Protein AF-A5GHX1-F1 (afdb_monomer)

Secondary structure (DSSP, 8-state):
---S----SS----------S-S----HHHHHHHHHHHTT--SPPPP-TTSPP--S--PPP-HHHHHTT----S-HHHHHHHHHHHHHHSTTS--

Mean predicted aligned error: 9.57 Å

Sequence (95 aa):
MKPRWSGSDGREKLMALLNMSTGIIPSSCELAELVAATVRFPGEIHWDTSKPDGTPKKQLDVSRLATMGWRARISLNEGLQSTYECFKSSDAIQR

Structure (mmCIF, N/CA/C/O backbone):
data_AF-A5GHX1-F1
#
_entry.id   AF-A5GHX1-F1
#
loop_
_atom_site.group_PDB
_atom_site.id
_atom_site.type_symbol
_atom_site.label_atom_id
_atom_site.label_alt_id
_atom_site.label_comp_id
_atom_site.label_asym_id
_atom_site.label_entity_id
_atom_site.label_seq_id
_atom_site.pdbx_PDB_ins_code
_atom_site.Cartn_x
_atom_site.Cartn_y
_atom_site.Cartn_z
_atom_site.occupancy
_atom_site.B_iso_or_equiv
_atom_site.auth_seq_id
_atom_site.auth_comp_id
_atom_site.auth_asym_id
_atom_site.auth_atom_id
_atom_site.pdbx_PDB_model_num
ATOM 1 N N . MET A 1 1 ? 21.448 41.219 -31.559 1.00 40.53 1 MET A N 1
ATOM 2 C CA . MET A 1 1 ? 21.996 40.558 -30.355 1.00 40.53 1 MET A CA 1
ATOM 3 C C . MET A 1 1 ? 21.140 39.319 -30.094 1.00 40.53 1 MET A C 1
ATOM 5 O O . MET A 1 1 ? 19.984 39.472 -29.731 1.00 40.53 1 MET A O 1
ATOM 9 N N . LYS A 1 2 ? 21.618 38.117 -30.451 1.00 36.66 2 LYS A N 1
ATOM 10 C CA . LYS A 1 2 ? 20.850 36.860 -30.320 1.00 36.66 2 LYS A CA 1
ATOM 11 C C . LYS A 1 2 ? 20.993 36.312 -28.892 1.00 36.66 2 LYS A C 1
ATOM 13 O O . LYS A 1 2 ? 22.089 36.427 -28.341 1.00 36.66 2 LYS A O 1
ATOM 18 N N . PRO A 1 3 ? 19.945 35.724 -28.289 1.00 40.12 3 PRO A N 1
ATOM 19 C CA . PRO A 1 3 ? 20.079 35.107 -26.978 1.00 40.12 3 PRO A CA 1
ATOM 20 C C . PRO A 1 3 ? 21.073 33.942 -27.061 1.00 40.12 3 PRO A C 1
ATOM 22 O O . PRO A 1 3 ? 21.029 33.122 -27.978 1.00 40.12 3 PRO A O 1
ATOM 25 N N . ARG A 1 4 ? 21.997 33.903 -26.098 1.00 46.81 4 ARG A N 1
ATOM 26 C CA . ARG A 1 4 ? 23.061 32.902 -25.936 1.00 46.81 4 ARG A CA 1
ATOM 27 C C . ARG A 1 4 ? 22.487 31.591 -25.385 1.00 46.81 4 ARG A C 1
ATOM 29 O O . ARG A 1 4 ? 22.848 31.154 -24.304 1.00 46.81 4 ARG A O 1
ATOM 36 N N . TRP A 1 5 ? 21.549 31.009 -26.118 1.00 50.03 5 TRP A N 1
ATOM 37 C CA . TRP A 1 5 ? 21.057 29.644 -25.939 1.00 50.03 5 TRP A CA 1
ATOM 38 C C . TRP A 1 5 ? 21.034 28.973 -27.314 1.00 50.03 5 TRP A C 1
ATOM 40 O O . TRP A 1 5 ? 20.005 28.544 -27.815 1.00 50.03 5 TRP A O 1
ATOM 50 N N . SER A 1 6 ? 22.191 28.943 -27.972 1.00 47.44 6 SER A N 1
ATOM 51 C CA . SER A 1 6 ? 22.438 28.037 -29.091 1.00 47.44 6 SER A CA 1
ATOM 52 C C . SER A 1 6 ? 23.391 26.960 -28.587 1.00 47.44 6 SER A C 1
ATOM 54 O O . SER A 1 6 ? 24.609 27.125 -28.641 1.00 47.44 6 SER A O 1
ATOM 56 N N . GLY A 1 7 ? 22.826 25.901 -28.010 1.00 46.47 7 GLY A N 1
ATOM 57 C CA . GLY A 1 7 ? 23.573 24.706 -27.637 1.00 46.47 7 GLY A CA 1
ATOM 58 C C . GLY A 1 7 ? 23.953 23.935 -28.895 1.00 46.47 7 GLY A C 1
ATOM 59 O O . GLY A 1 7 ? 23.181 23.123 -29.382 1.00 46.47 7 GLY A O 1
ATOM 60 N N . SER A 1 8 ? 25.129 24.221 -29.445 1.00 51.19 8 SER A N 1
ATOM 61 C CA . SER A 1 8 ? 25.767 23.431 -30.499 1.00 51.19 8 SER A CA 1
ATOM 62 C C . SER A 1 8 ? 26.796 22.485 -29.881 1.00 51.19 8 SER A C 1
ATOM 64 O O . SER A 1 8 ? 27.985 22.577 -30.176 1.00 51.19 8 SER A O 1
ATOM 66 N N . ASP A 1 9 ? 26.356 21.627 -28.964 1.00 47.81 9 ASP A N 1
ATOM 67 C CA . ASP A 1 9 ? 27.210 20.596 -28.381 1.00 47.81 9 ASP A CA 1
ATOM 68 C C . ASP A 1 9 ? 26.352 19.363 -28.082 1.00 47.81 9 ASP A C 1
ATOM 70 O O . ASP A 1 9 ? 25.285 19.479 -27.479 1.00 47.81 9 ASP A O 1
ATOM 74 N N . GLY A 1 10 ? 26.794 18.183 -28.529 1.00 51.25 10 GLY A N 1
ATOM 75 C CA . GLY A 1 10 ? 26.098 16.886 -28.445 1.00 51.25 10 GLY A CA 1
ATOM 76 C C . GLY A 1 10 ? 25.985 16.327 -27.021 1.00 51.25 10 GLY A C 1
ATOM 77 O O . GLY A 1 10 ? 26.098 15.125 -26.792 1.00 51.25 10 GLY A O 1
ATOM 78 N N . ARG A 1 11 ? 25.811 17.221 -26.048 1.00 44.91 11 ARG A N 1
ATOM 79 C CA . ARG A 1 11 ? 25.697 16.984 -24.614 1.00 44.91 11 ARG A CA 1
ATOM 80 C C . ARG A 1 11 ? 24.407 17.590 -24.066 1.00 44.91 11 ARG A C 1
ATOM 82 O O . ARG A 1 11 ? 24.373 18.019 -22.916 1.00 44.91 11 ARG A O 1
ATOM 89 N N . GLU A 1 12 ? 23.306 17.485 -24.811 1.00 48.75 12 GLU A N 1
ATOM 90 C CA . GLU A 1 12 ? 21.983 17.283 -24.200 1.00 48.75 12 GLU A CA 1
ATOM 91 C C . GLU A 1 12 ? 21.954 15.903 -23.519 1.00 48.75 12 GLU A C 1
ATOM 93 O O . GLU A 1 12 ? 21.149 15.022 -23.805 1.00 48.75 12 GLU A O 1
ATOM 98 N N . LYS A 1 13 ? 22.871 15.674 -22.577 1.00 52.97 13 LYS A N 1
ATOM 99 C CA . LYS A 1 13 ? 22.723 14.621 -21.586 1.00 52.97 13 LYS A CA 1
ATOM 100 C C . LYS A 1 13 ? 21.732 15.197 -20.586 1.00 52.97 13 LYS A C 1
ATOM 102 O O . LYS A 1 13 ? 22.134 15.743 -19.562 1.00 52.97 13 LYS A O 1
ATOM 107 N N . LEU A 1 14 ? 20.459 15.188 -21.002 1.00 52.50 14 LEU A N 1
ATOM 108 C CA . LEU A 1 14 ? 19.298 15.639 -20.247 1.00 52.50 14 LEU A CA 1
ATOM 109 C C . LEU A 1 14 ? 19.518 15.331 -18.771 1.00 52.50 14 LEU A C 1
ATOM 111 O O . LEU A 1 14 ? 19.850 14.192 -18.435 1.00 52.50 14 LEU A O 1
ATOM 115 N N . MET A 1 15 ? 19.329 16.342 -17.922 1.00 50.81 15 MET A N 1
ATOM 116 C CA . MET A 1 15 ? 19.162 16.210 -16.475 1.00 50.81 15 MET A CA 1
ATOM 117 C C . MET A 1 15 ? 18.421 14.902 -16.188 1.00 50.81 15 MET A C 1
ATOM 119 O O . MET A 1 15 ? 17.231 14.785 -16.480 1.00 50.81 15 MET A O 1
ATOM 123 N N . ALA A 1 16 ? 19.154 13.873 -15.762 1.00 73.81 16 ALA A N 1
ATOM 124 C CA . ALA A 1 16 ? 18.685 12.498 -15.854 1.00 73.81 16 ALA A CA 1
ATOM 125 C C . ALA A 1 16 ? 17.717 12.200 -14.707 1.00 73.81 16 ALA A C 1
ATOM 127 O O . ALA A 1 16 ? 18.073 11.511 -13.755 1.00 73.81 16 ALA A O 1
ATOM 128 N N . LEU A 1 17 ? 16.498 12.730 -14.799 1.00 85.75 17 LEU A N 1
ATOM 129 C CA . LEU A 1 17 ? 15.409 12.395 -13.894 1.00 85.75 17 LEU A CA 1
ATOM 130 C C . LEU A 1 17 ? 15.200 10.876 -13.913 1.00 85.75 17 LEU A C 1
ATOM 132 O O . LEU A 1 17 ? 15.228 10.233 -14.971 1.00 85.75 17 LEU A O 1
ATOM 136 N N . LEU A 1 18 ? 15.042 10.304 -12.723 1.00 89.75 18 LEU A N 1
ATOM 137 C CA . LEU A 1 18 ? 14.885 8.874 -12.508 1.00 89.75 18 LEU A CA 1
ATOM 138 C C . LEU A 1 18 ? 13.608 8.637 -11.706 1.00 89.75 18 LEU A C 1
ATOM 140 O O . LEU A 1 18 ? 13.406 9.248 -10.658 1.00 89.75 18 LEU A O 1
ATOM 144 N N . ASN A 1 19 ? 12.754 7.745 -12.201 1.00 92.88 19 ASN A N 1
ATOM 145 C CA . ASN A 1 19 ? 11.558 7.327 -11.481 1.00 92.88 19 ASN A CA 1
ATOM 146 C C . ASN A 1 19 ? 11.962 6.539 -10.237 1.00 92.88 19 ASN A C 1
ATOM 148 O O . ASN A 1 19 ? 12.646 5.527 -10.358 1.00 92.88 19 ASN A O 1
ATOM 152 N N . MET A 1 20 ? 11.493 6.972 -9.068 1.00 92.19 20 MET A N 1
ATOM 153 C CA . MET A 1 20 ? 11.690 6.297 -7.786 1.00 92.19 20 MET A CA 1
ATOM 154 C C . MET A 1 20 ? 10.343 5.769 -7.299 1.00 92.19 20 MET A C 1
ATOM 156 O O . MET A 1 20 ? 9.487 6.538 -6.870 1.00 92.19 20 MET A O 1
ATOM 160 N N . SER A 1 21 ? 10.126 4.460 -7.399 1.00 91.88 21 SER A N 1
ATOM 161 C CA . SER A 1 21 ? 8.950 3.796 -6.827 1.00 91.88 21 SER A CA 1
ATOM 162 C C . SER A 1 21 ? 9.212 2.300 -6.646 1.00 91.88 21 SER A C 1
ATOM 164 O O . SER A 1 21 ? 10.267 1.792 -7.024 1.00 91.88 21 SER A O 1
ATOM 166 N N . THR A 1 22 ? 8.241 1.584 -6.091 1.00 92.50 22 THR A N 1
ATOM 167 C CA . THR A 1 22 ? 8.251 0.119 -5.981 1.00 92.50 22 THR A CA 1
ATOM 168 C C . THR A 1 22 ? 7.984 -0.582 -7.319 1.00 92.50 22 THR A C 1
ATOM 170 O O . THR A 1 22 ? 8.233 -1.778 -7.432 1.00 92.50 22 THR A O 1
ATOM 173 N N . GLY A 1 23 ? 7.458 0.126 -8.330 1.00 90.19 23 GLY A N 1
ATOM 174 C CA . GLY A 1 23 ? 7.014 -0.471 -9.595 1.00 90.19 23 GLY A CA 1
ATOM 175 C C . GLY A 1 23 ? 5.762 -1.350 -9.471 1.00 90.19 23 GLY A C 1
ATOM 176 O O . GLY A 1 23 ? 5.350 -1.953 -10.455 1.00 90.19 23 GLY A O 1
ATOM 177 N N . ILE A 1 24 ? 5.148 -1.412 -8.289 1.00 88.81 24 ILE A N 1
ATOM 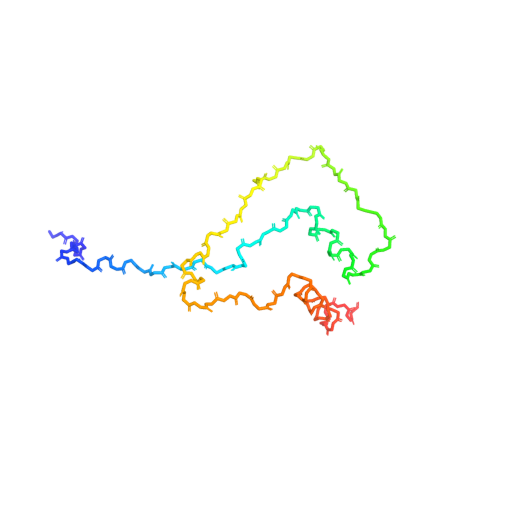178 C CA . ILE A 1 24 ? 3.905 -2.136 -8.010 1.00 88.81 24 ILE A CA 1
ATOM 179 C C . ILE A 1 24 ? 2.943 -1.196 -7.288 1.00 88.81 24 ILE A C 1
ATOM 181 O O . ILE A 1 24 ? 3.365 -0.393 -6.456 1.00 88.81 24 ILE A O 1
ATOM 185 N N . ILE A 1 25 ? 1.657 -1.280 -7.610 1.00 89.19 25 ILE A N 1
ATOM 186 C CA . ILE A 1 25 ? 0.616 -0.476 -6.972 1.00 89.19 25 ILE A CA 1
ATOM 187 C C . ILE A 1 25 ? -0.585 -1.382 -6.678 1.00 89.19 25 ILE A C 1
ATOM 189 O O . ILE A 1 25 ? -1.019 -2.083 -7.595 1.00 89.19 25 ILE A O 1
ATOM 193 N N . PRO A 1 26 ? -1.086 -1.427 -5.430 1.00 91.94 26 PRO A N 1
ATOM 194 C CA . PRO A 1 26 ? -2.336 -2.115 -5.130 1.00 91.94 26 PRO A CA 1
ATOM 195 C C . PRO A 1 26 ? -3.518 -1.346 -5.727 1.00 91.94 26 PRO A C 1
ATOM 197 O O . PRO A 1 26 ? -3.418 -0.152 -6.030 1.00 91.94 26 PRO A O 1
ATOM 200 N N . SER A 1 27 ? -4.660 -2.010 -5.851 1.00 92.81 27 SER A N 1
ATOM 201 C CA . SER A 1 27 ? -5.931 -1.320 -6.062 1.00 92.81 27 SER A CA 1
ATOM 202 C C . SER A 1 27 ? -6.284 -0.432 -4.861 1.00 92.81 27 SER A C 1
ATOM 204 O O . SER A 1 27 ? -5.789 -0.619 -3.745 1.00 92.81 27 SER A O 1
ATOM 206 N N . SER A 1 28 ? -7.176 0.538 -5.072 1.00 91.50 28 SER A N 1
ATOM 207 C CA . SER A 1 28 ? -7.702 1.368 -3.982 1.00 91.50 28 SER A CA 1
ATOM 208 C C . SER A 1 28 ? -8.403 0.535 -2.904 1.00 91.50 28 SER A C 1
ATOM 210 O O . SER A 1 28 ? -8.279 0.861 -1.725 1.00 91.50 28 SER A O 1
ATOM 212 N N . CYS A 1 29 ? -9.075 -0.555 -3.295 1.00 93.50 29 CYS A N 1
ATOM 213 C CA . CYS A 1 29 ? -9.726 -1.475 -2.365 1.00 93.50 29 CYS A CA 1
ATOM 214 C C . CYS A 1 29 ? -8.722 -2.210 -1.480 1.00 93.50 29 CYS A C 1
ATOM 216 O O . CYS A 1 29 ? -8.794 -2.097 -0.259 1.00 93.50 29 CYS A O 1
ATOM 218 N N . GLU A 1 30 ? -7.729 -2.863 -2.088 1.00 95.06 30 GLU A N 1
ATOM 219 C CA . GLU A 1 30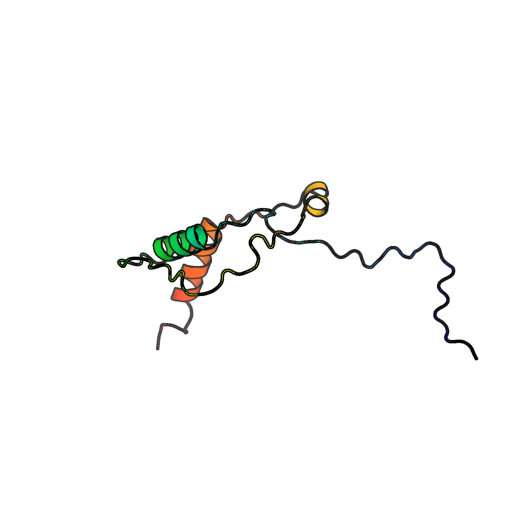 ? -6.678 -3.573 -1.349 1.00 95.06 30 GLU A CA 1
ATOM 220 C C . GLU A 1 30 ? -5.917 -2.632 -0.407 1.00 95.06 30 GLU A C 1
ATOM 222 O O . GLU A 1 30 ? -5.610 -2.995 0.725 1.00 95.06 30 GLU A O 1
ATOM 227 N N . LEU A 1 31 ? -5.622 -1.400 -0.842 1.00 95.62 31 LEU A N 1
ATOM 228 C CA . LEU A 1 31 ? -4.960 -0.421 0.018 1.00 95.62 31 LEU A CA 1
ATOM 229 C C . LEU A 1 31 ? -5.818 -0.058 1.238 1.00 95.62 31 LEU A C 1
ATOM 231 O O . LEU A 1 31 ? -5.287 0.013 2.345 1.00 95.62 31 LEU A O 1
ATOM 235 N N . ALA A 1 32 ? -7.120 0.172 1.055 1.00 96.50 32 ALA A N 1
ATOM 236 C CA . ALA A 1 32 ? -8.015 0.503 2.162 1.00 96.50 32 ALA A CA 1
ATOM 237 C C . ALA A 1 32 ? -8.144 -0.657 3.158 1.00 96.50 32 ALA A C 1
ATOM 239 O O . ALA A 1 32 ? -8.085 -0.434 4.366 1.00 96.50 32 ALA A O 1
ATOM 240 N N . GLU A 1 33 ? -8.256 -1.888 2.660 1.00 96.94 33 GLU A N 1
ATOM 241 C CA . GLU A 1 33 ? -8.293 -3.100 3.483 1.00 96.94 33 GLU A CA 1
ATOM 242 C C . GLU A 1 33 ? -6.997 -3.282 4.282 1.00 96.94 33 GLU A C 1
ATOM 244 O O . GLU A 1 33 ? -7.041 -3.547 5.484 1.00 96.94 33 GLU A O 1
ATOM 249 N N . LEU A 1 34 ? -5.836 -3.069 3.650 1.00 97.25 34 LEU A N 1
ATOM 250 C CA . LEU A 1 34 ? -4.540 -3.117 4.330 1.00 97.25 34 LEU A CA 1
ATOM 251 C C . LEU A 1 34 ? -4.447 -2.072 5.445 1.00 97.25 34 LEU A C 1
ATOM 253 O O . LEU A 1 34 ? -3.998 -2.392 6.543 1.00 97.25 34 LEU A O 1
ATOM 257 N N . VAL A 1 35 ? -4.896 -0.840 5.189 1.00 97.38 35 VAL A N 1
ATOM 258 C CA . VAL A 1 35 ? -4.923 0.221 6.205 1.00 97.38 35 VAL A CA 1
ATOM 259 C C . VAL A 1 35 ? -5.854 -0.155 7.358 1.00 97.38 35 VAL A C 1
ATOM 261 O O . VAL A 1 35 ? -5.445 -0.058 8.516 1.00 97.38 35 VAL A O 1
ATOM 264 N N . ALA A 1 36 ? -7.070 -0.626 7.065 1.00 97.56 36 ALA A N 1
ATOM 265 C CA . ALA A 1 36 ? -8.031 -1.063 8.076 1.00 97.56 36 ALA A CA 1
ATOM 266 C C . ALA A 1 36 ? -7.462 -2.188 8.955 1.00 97.56 36 ALA A C 1
ATOM 268 O O . ALA A 1 36 ? -7.563 -2.123 10.183 1.00 97.56 36 ALA A O 1
ATOM 269 N N . ALA A 1 37 ? -6.789 -3.169 8.348 1.00 97.12 37 ALA A N 1
ATOM 270 C CA . ALA A 1 37 ? -6.106 -4.237 9.067 1.00 97.12 37 ALA A CA 1
ATOM 271 C C . ALA A 1 37 ? -4.955 -3.705 9.940 1.00 97.12 37 ALA A C 1
ATOM 273 O O . ALA A 1 37 ? -4.840 -4.092 11.105 1.00 97.12 37 ALA A O 1
ATOM 274 N N . THR A 1 38 ? -4.128 -2.789 9.420 1.00 97.38 38 THR A N 1
ATOM 275 C CA . THR A 1 38 ? -3.016 -2.181 10.168 1.00 97.38 38 THR A CA 1
ATOM 276 C C . THR A 1 38 ? -3.493 -1.453 11.423 1.00 97.38 38 THR A C 1
ATOM 278 O O . THR A 1 38 ? -2.899 -1.627 12.486 1.00 97.38 38 THR A O 1
ATOM 281 N N . VAL A 1 39 ? -4.583 -0.689 11.333 1.00 96.31 39 VAL A N 1
ATOM 282 C CA . VAL A 1 39 ? -5.116 0.077 12.474 1.00 96.31 39 VAL A CA 1
ATOM 283 C C . VAL A 1 39 ? -6.083 -0.722 13.354 1.00 96.31 39 VAL A C 1
ATOM 285 O O . VAL A 1 39 ? -6.599 -0.184 14.331 1.00 96.31 39 VAL A O 1
ATOM 288 N N . ARG A 1 40 ? -6.331 -1.999 13.027 1.00 95.88 40 ARG A N 1
ATOM 289 C CA . ARG A 1 40 ? -7.317 -2.872 13.692 1.00 95.88 40 ARG A CA 1
ATOM 290 C C . ARG A 1 40 ? -8.722 -2.259 13.714 1.00 95.88 40 ARG A C 1
ATOM 292 O O . ARG A 1 40 ? -9.396 -2.266 14.744 1.00 95.88 40 ARG A O 1
ATOM 299 N N . PHE A 1 41 ? -9.152 -1.707 12.582 1.00 96.88 41 PHE A N 1
ATOM 300 C CA . PHE A 1 41 ? -10.485 -1.136 12.430 1.00 96.88 41 PHE A CA 1
ATOM 301 C C . PHE A 1 41 ? -11.558 -2.233 12.585 1.00 96.88 41 PHE A C 1
ATOM 303 O O . PHE A 1 41 ? -11.518 -3.208 11.837 1.00 96.88 41 PHE A O 1
ATOM 310 N N . PRO A 1 42 ? -12.507 -2.108 13.534 1.00 95.56 42 PRO A N 1
ATOM 311 C CA . PRO A 1 42 ? -13.496 -3.155 13.801 1.00 95.56 42 PRO A CA 1
ATOM 312 C C . PRO A 1 42 ? -14.750 -3.071 12.915 1.00 95.56 42 PRO A C 1
ATOM 314 O O . PRO A 1 42 ? -15.628 -3.920 13.039 1.00 95.56 42 PRO A O 1
ATOM 317 N N . GLY A 1 43 ? -14.884 -2.024 12.096 1.00 96.44 43 GLY A N 1
ATOM 318 C CA . GLY A 1 43 ? -16.059 -1.796 11.254 1.00 96.44 43 GLY A CA 1
ATOM 319 C C . GLY A 1 43 ? -15.928 -2.370 9.843 1.00 96.44 43 GLY A C 1
ATOM 320 O O . GLY A 1 43 ? -14.949 -3.031 9.502 1.00 96.44 43 GLY A O 1
ATOM 321 N N . GLU A 1 44 ? -16.911 -2.051 9.003 1.00 95.94 44 GLU A N 1
ATOM 322 C CA . GLU A 1 44 ? -16.961 -2.453 7.595 1.00 95.94 44 GLU A CA 1
ATOM 323 C C . GLU A 1 44 ? -16.591 -1.289 6.665 1.00 95.94 44 GLU A C 1
ATOM 325 O O . GLU A 1 44 ? -16.890 -0.123 6.940 1.00 95.94 44 GLU A O 1
ATOM 330 N N . ILE A 1 45 ? -15.930 -1.603 5.548 1.00 96.56 45 ILE A N 1
ATOM 331 C CA . ILE A 1 45 ? -15.614 -0.631 4.497 1.00 96.56 45 ILE A CA 1
ATOM 332 C C . ILE A 1 45 ? -16.756 -0.637 3.478 1.00 96.56 45 ILE A C 1
ATOM 334 O O . ILE A 1 45 ? -17.009 -1.652 2.832 1.00 96.56 45 ILE A O 1
ATOM 338 N N . HIS A 1 46 ? -17.414 0.510 3.295 1.00 95.94 46 HIS A N 1
ATOM 339 C CA . HIS A 1 46 ? -18.439 0.694 2.266 1.00 95.94 46 HIS A CA 1
ATOM 340 C C . HIS A 1 46 ? -17.900 1.486 1.073 1.00 95.94 46 HIS A C 1
ATOM 342 O O . HIS A 1 46 ? -17.332 2.568 1.230 1.00 95.94 46 HIS A O 1
ATOM 348 N N . TRP A 1 47 ? -18.140 0.961 -0.127 1.00 93.94 47 TRP A N 1
ATOM 349 C CA . TRP A 1 47 ? -17.747 1.574 -1.393 1.00 93.94 47 TRP A CA 1
ATOM 350 C C . TRP A 1 47 ? -18.920 2.340 -1.999 1.00 93.94 47 TRP A C 1
ATOM 352 O O . TRP A 1 47 ? -19.961 1.757 -2.296 1.00 93.94 47 TRP A O 1
ATOM 362 N N . ASP A 1 48 ? -18.755 3.646 -2.195 1.00 93.94 48 ASP A N 1
ATOM 363 C CA . ASP A 1 48 ? -19.767 4.481 -2.838 1.00 93.94 48 ASP A CA 1
ATOM 364 C C . ASP A 1 48 ? -19.501 4.597 -4.343 1.00 93.94 48 ASP A C 1
ATOM 366 O O . ASP A 1 48 ? -18.744 5.459 -4.792 1.00 93.94 48 ASP A O 1
ATOM 370 N N . THR A 1 49 ? -20.163 3.742 -5.122 1.00 92.50 49 THR A N 1
ATOM 371 C CA . THR A 1 49 ? -20.054 3.702 -6.589 1.00 92.50 49 THR A CA 1
ATOM 372 C C . THR A 1 49 ? -20.792 4.843 -7.292 1.00 92.50 49 THR A C 1
ATOM 374 O O . THR A 1 49 ? -20.779 4.906 -8.519 1.00 92.50 49 THR A O 1
ATOM 377 N N . SER A 1 50 ? -21.473 5.736 -6.559 1.00 95.75 50 SER A N 1
ATOM 378 C CA . SER A 1 50 ? -22.049 6.950 -7.156 1.00 95.75 50 SER A CA 1
ATOM 37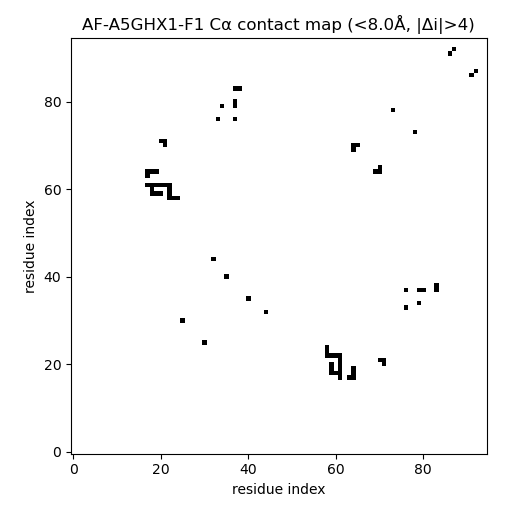9 C C . SER A 1 50 ? -20.980 7.995 -7.488 1.00 95.75 50 SER A C 1
ATOM 381 O O . SER A 1 50 ? -21.213 8.883 -8.312 1.00 95.75 50 SER A O 1
ATOM 383 N N . LYS A 1 51 ? -19.799 7.892 -6.865 1.00 91.81 51 LYS A N 1
ATOM 384 C CA . LYS A 1 51 ? -18.659 8.768 -7.129 1.00 91.81 51 LYS A CA 1
ATOM 385 C C . LYS A 1 51 ? -17.834 8.232 -8.305 1.00 91.81 51 LYS A C 1
ATOM 387 O O . LYS A 1 51 ? -17.656 7.022 -8.413 1.00 91.81 51 LYS A O 1
ATOM 392 N N . PRO A 1 52 ? -17.315 9.111 -9.181 1.00 90.31 52 PRO A N 1
ATOM 393 C CA . PRO A 1 52 ? -16.507 8.679 -10.311 1.00 90.31 52 PRO A CA 1
ATOM 394 C C . PRO A 1 52 ? -15.153 8.143 -9.841 1.00 90.31 52 PRO A C 1
ATOM 396 O O . PRO A 1 52 ? -14.490 8.751 -8.996 1.00 90.31 52 PRO A O 1
ATOM 399 N N . ASP A 1 53 ? -14.719 7.046 -10.453 1.00 88.56 53 ASP A N 1
ATOM 400 C CA . ASP A 1 53 ? -13.369 6.531 -10.269 1.00 88.56 53 ASP A CA 1
ATOM 401 C C . ASP A 1 53 ? -12.323 7.458 -10.904 1.00 88.56 53 ASP A C 1
ATOM 403 O O . ASP A 1 53 ? -12.556 8.133 -11.913 1.00 88.56 53 ASP A O 1
ATOM 407 N N . GLY A 1 54 ? -11.135 7.482 -10.297 1.00 85.94 54 GLY A N 1
ATOM 408 C CA . GLY A 1 54 ? -9.973 8.177 -10.841 1.00 85.94 54 GLY A CA 1
ATOM 409 C C . GLY A 1 54 ? -9.332 7.437 -12.022 1.00 85.94 54 GL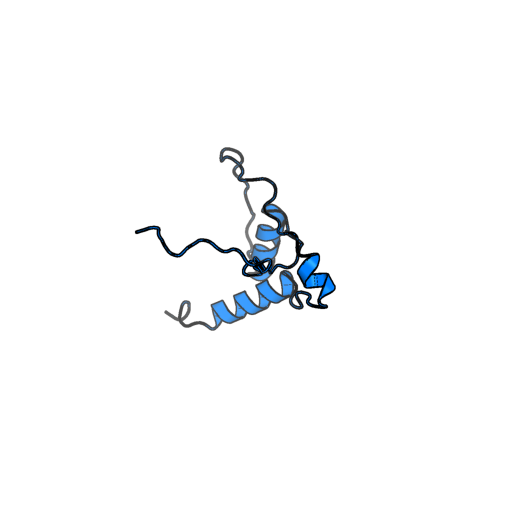Y A C 1
ATOM 410 O O . GLY A 1 54 ? -9.874 6.493 -12.591 1.00 85.94 54 GLY A O 1
ATOM 411 N N . THR A 1 55 ? -8.117 7.848 -12.395 1.00 82.94 55 THR A N 1
ATOM 412 C CA . THR A 1 55 ? -7.350 7.144 -13.432 1.00 82.94 55 THR A CA 1
ATOM 413 C C . THR A 1 55 ? 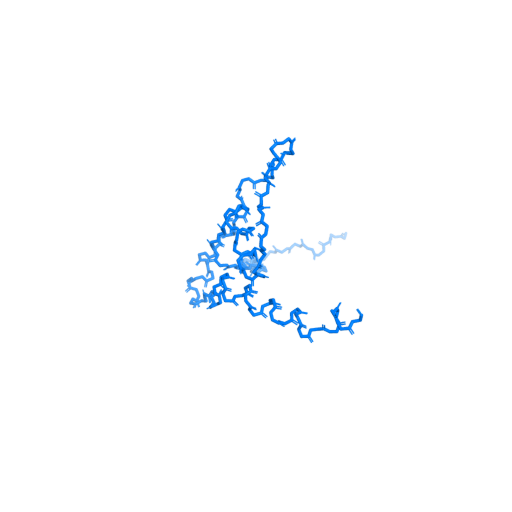-7.060 5.698 -12.998 1.00 82.94 55 THR A C 1
ATOM 415 O O . THR A 1 55 ? -6.421 5.524 -11.959 1.00 82.94 55 THR A O 1
ATOM 418 N N . PRO A 1 56 ? -7.416 4.672 -13.801 1.00 80.25 56 PRO A N 1
ATOM 419 C CA . PRO A 1 56 ? -7.321 3.268 -13.387 1.00 80.25 56 PRO A CA 1
ATOM 420 C C . PRO A 1 56 ? -5.920 2.809 -12.971 1.00 80.25 56 PRO A C 1
ATOM 422 O O . PRO A 1 56 ? -5.773 1.900 -12.159 1.00 80.25 56 PRO A O 1
ATOM 425 N N . LYS A 1 57 ? -4.866 3.411 -13.540 1.00 84.19 57 LYS A N 1
ATOM 426 C CA . LYS A 1 57 ? -3.483 3.042 -13.232 1.00 84.19 57 LYS A CA 1
ATOM 427 C C . LYS A 1 57 ? -2.536 4.228 -13.363 1.00 84.19 57 LYS A C 1
ATOM 429 O O . LYS A 1 57 ? -2.336 4.756 -14.453 1.00 84.19 57 LYS A O 1
ATOM 434 N N . LYS A 1 58 ? -1.892 4.594 -12.253 1.00 86.12 58 LYS A N 1
ATOM 435 C CA . LYS A 1 58 ? -0.839 5.620 -12.195 1.00 86.12 58 LYS A CA 1
ATOM 436 C C . LYS A 1 58 ? 0.465 5.013 -11.671 1.00 86.12 58 LYS A C 1
ATOM 438 O O . LYS A 1 58 ? 0.920 5.319 -10.576 1.00 86.12 58 LYS A O 1
ATOM 443 N N . GLN A 1 59 ? 1.031 4.096 -12.452 1.00 89.75 59 GLN A N 1
ATOM 444 C CA . GLN A 1 59 ? 2.260 3.374 -12.119 1.00 89.75 59 GLN A CA 1
ATOM 445 C C . GLN A 1 59 ? 3.456 3.979 -12.864 1.00 89.75 59 GLN A C 1
ATOM 447 O O . GLN A 1 59 ? 3.354 4.287 -14.049 1.00 89.75 59 GLN A O 1
ATOM 452 N N . LEU A 1 60 ? 4.595 4.113 -12.181 1.00 90.69 60 LEU A N 1
ATOM 453 C CA . LEU A 1 60 ? 5.853 4.531 -12.800 1.00 90.69 60 LEU A CA 1
ATOM 454 C C . LEU A 1 60 ? 6.638 3.319 -13.314 1.00 90.69 60 LEU A C 1
ATOM 456 O O . LEU A 1 60 ? 6.712 2.290 -12.640 1.00 90.69 60 LEU A O 1
ATOM 460 N N . ASP A 1 61 ? 7.278 3.466 -14.475 1.00 90.50 61 ASP A N 1
ATOM 461 C CA . ASP A 1 61 ? 8.291 2.515 -14.937 1.00 90.50 61 ASP A CA 1
ATOM 462 C C . ASP A 1 61 ? 9.611 2.757 -14.194 1.00 90.50 61 ASP A C 1
ATOM 464 O O . ASP A 1 61 ? 10.177 3.850 -14.240 1.00 90.50 61 ASP A O 1
ATOM 468 N N . VAL A 1 62 ? 10.101 1.728 -13.507 1.00 93.00 62 VAL A N 1
ATOM 469 C CA . VAL A 1 62 ? 11.332 1.757 -12.704 1.00 93.00 62 VAL A CA 1
ATOM 470 C C . VAL A 1 62 ? 12.432 0.864 -13.277 1.00 93.00 62 VAL A C 1
ATOM 472 O O . VAL A 1 62 ? 13.437 0.630 -12.607 1.00 93.00 62 VAL A O 1
ATOM 475 N N . SER A 1 63 ? 12.290 0.390 -14.519 1.00 91.12 63 SER A N 1
ATOM 476 C CA . SER A 1 63 ? 13.248 -0.521 -15.164 1.00 91.12 63 SER A CA 1
ATOM 477 C C . SER A 1 63 ? 14.681 0.014 -15.104 1.00 91.12 63 SER A C 1
ATOM 479 O O . SER A 1 63 ? 15.605 -0.698 -14.720 1.00 91.12 63 SER A O 1
ATOM 481 N N . ARG A 1 64 ? 14.861 1.315 -15.365 1.00 90.81 64 ARG A N 1
ATOM 482 C CA . ARG A 1 64 ? 16.168 1.984 -15.316 1.00 90.81 64 ARG A CA 1
ATOM 483 C C . ARG A 1 64 ? 16.798 1.984 -13.917 1.00 90.81 64 ARG A C 1
ATOM 485 O O . ARG A 1 64 ? 18.005 1.803 -13.799 1.00 90.81 64 ARG A O 1
ATOM 492 N N . LEU A 1 65 ? 15.992 2.173 -12.873 1.00 91.44 65 LEU A N 1
ATOM 493 C CA . LEU A 1 65 ? 16.439 2.148 -11.478 1.00 91.44 65 LEU A CA 1
ATOM 4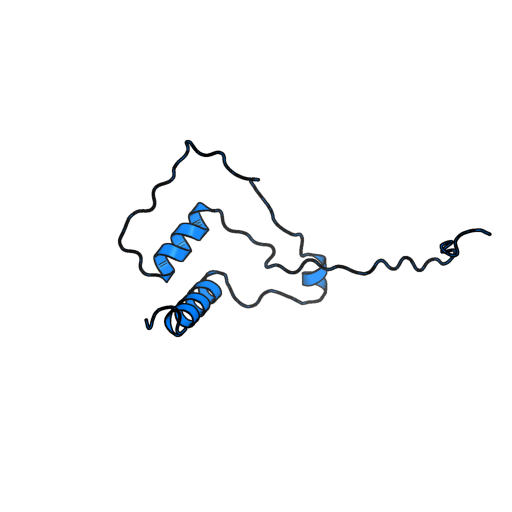94 C C . LEU A 1 65 ? 16.787 0.714 -11.041 1.00 91.44 65 LEU A C 1
ATOM 496 O O . LEU A 1 65 ? 17.802 0.493 -10.381 1.00 91.44 65 LEU A O 1
ATOM 500 N N . ALA A 1 66 ? 16.004 -0.269 -11.495 1.00 90.38 66 ALA A N 1
ATOM 501 C CA . ALA A 1 66 ? 16.254 -1.685 -11.250 1.00 90.38 66 ALA A CA 1
ATOM 502 C C . ALA A 1 66 ? 17.553 -2.182 -11.912 1.00 90.38 66 ALA A C 1
ATOM 504 O O . ALA A 1 66 ? 18.294 -2.941 -11.289 1.00 90.38 66 ALA A O 1
ATOM 505 N N . THR A 1 67 ? 17.877 -1.725 -13.132 1.00 92.56 67 THR A N 1
ATOM 506 C CA . THR A 1 67 ? 19.160 -2.025 -13.805 1.00 92.56 67 THR A CA 1
ATOM 507 C C . THR A 1 67 ? 20.365 -1.495 -13.026 1.00 92.56 67 THR A C 1
ATOM 509 O O . THR A 1 67 ? 21.435 -2.092 -13.069 1.00 92.56 67 THR A O 1
ATOM 512 N N . MET A 1 68 ? 20.196 -0.406 -12.271 1.00 93.12 68 MET A N 1
ATOM 513 C CA . MET A 1 68 ? 21.237 0.142 -11.391 1.00 93.12 68 MET A CA 1
ATOM 514 C C . MET A 1 68 ? 21.376 -0.635 -10.070 1.00 93.12 68 MET A C 1
ATOM 516 O O . MET A 1 68 ? 22.155 -0.243 -9.206 1.00 93.12 68 MET A O 1
ATOM 520 N N . GLY A 1 69 ? 20.616 -1.720 -9.885 1.00 93.44 69 GLY A N 1
ATOM 521 C CA . GLY A 1 69 ? 20.640 -2.546 -8.679 1.00 93.44 69 GLY A CA 1
ATOM 522 C C . GLY A 1 69 ? 19.834 -1.977 -7.511 1.00 93.44 69 GLY A C 1
ATOM 523 O O . GLY A 1 69 ? 19.799 -2.585 -6.441 1.00 93.44 69 GLY A O 1
ATOM 524 N N . TRP A 1 70 ? 19.156 -0.840 -7.688 1.00 93.44 70 TRP A N 1
ATOM 525 C CA . TRP A 1 70 ? 18.294 -0.293 -6.650 1.00 93.44 70 TRP A CA 1
ATOM 526 C C . TRP A 1 70 ? 16.921 -0.962 -6.682 1.00 93.44 70 TRP A C 1
ATOM 528 O O . TRP A 1 70 ? 16.305 -1.117 -7.737 1.00 93.44 70 TRP A O 1
ATOM 538 N N . ARG A 1 71 ? 16.422 -1.334 -5.502 1.00 93.12 71 ARG A N 1
ATOM 539 C CA . ARG A 1 71 ? 15.058 -1.829 -5.289 1.00 93.12 71 ARG A CA 1
ATOM 540 C C .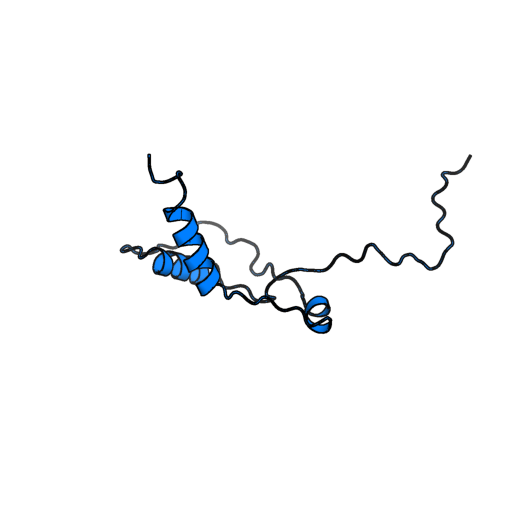 ARG A 1 71 ? 14.534 -1.305 -3.958 1.00 93.12 71 ARG A C 1
ATOM 542 O O . ARG A 1 71 ? 15.298 -1.191 -2.996 1.00 93.12 71 ARG A O 1
ATOM 549 N N . ALA A 1 72 ? 13.235 -1.020 -3.902 1.00 93.69 72 ALA A N 1
ATOM 550 C CA . ALA A 1 72 ? 12.564 -0.718 -2.646 1.00 93.69 72 ALA A CA 1
ATOM 551 C C . ALA A 1 72 ? 12.701 -1.917 -1.695 1.00 93.69 72 ALA A C 1
ATOM 553 O O . ALA A 1 72 ? 12.531 -3.062 -2.111 1.00 93.69 72 ALA A O 1
ATOM 554 N N . ARG A 1 73 ? 13.056 -1.645 -0.436 1.00 95.38 73 ARG A N 1
ATOM 555 C CA . ARG A 1 73 ? 13.326 -2.683 0.575 1.00 95.38 73 ARG A CA 1
ATOM 556 C C . ARG A 1 73 ? 12.181 -2.890 1.555 1.00 95.38 73 ARG A C 1
ATOM 558 O O . ARG A 1 73 ? 12.099 -3.946 2.157 1.00 95.38 73 ARG A O 1
ATOM 565 N N . ILE A 1 74 ? 11.349 -1.869 1.723 1.00 96.19 74 ILE A N 1
ATOM 566 C CA . ILE A 1 74 ? 10.225 -1.869 2.653 1.00 96.19 74 ILE A CA 1
ATOM 567 C C . ILE A 1 74 ? 8.984 -2.215 1.839 1.00 96.19 74 ILE A C 1
ATOM 569 O O . ILE A 1 74 ? 8.660 -1.514 0.875 1.00 96.19 74 ILE A O 1
ATOM 573 N N . SER A 1 75 ? 8.320 -3.310 2.196 1.00 95.50 75 SER A N 1
ATOM 574 C CA . SER A 1 75 ? 7.028 -3.664 1.615 1.00 95.50 75 SER A CA 1
ATOM 575 C C . SER A 1 75 ? 5.939 -2.689 2.067 1.00 95.50 75 SER A C 1
ATOM 577 O O . SER A 1 75 ? 6.080 -1.982 3.065 1.00 95.50 75 SER A O 1
ATOM 579 N N . LEU A 1 76 ? 4.809 -2.666 1.354 1.00 95.75 76 LEU A N 1
ATOM 580 C CA . LEU A 1 76 ? 3.680 -1.820 1.742 1.00 95.75 76 LEU A CA 1
ATOM 581 C C . LEU A 1 76 ? 3.179 -2.150 3.158 1.00 95.75 76 LEU A C 1
ATOM 583 O O . LEU A 1 76 ? 2.906 -1.236 3.925 1.00 95.75 76 LEU A O 1
ATOM 587 N N . ASN A 1 77 ? 3.110 -3.434 3.524 1.00 95.56 77 ASN A N 1
ATOM 588 C CA . ASN A 1 77 ? 2.655 -3.853 4.850 1.00 95.56 77 ASN A CA 1
ATOM 589 C C . ASN A 1 77 ? 3.612 -3.368 5.956 1.00 95.56 77 ASN A C 1
ATOM 591 O O . ASN A 1 77 ? 3.176 -2.700 6.890 1.00 95.56 77 ASN A O 1
ATOM 595 N N . GLU A 1 78 ? 4.920 -3.605 5.807 1.00 97.00 78 GLU A N 1
ATOM 596 C CA . GLU A 1 78 ? 5.937 -3.132 6.765 1.00 97.00 78 GLU A CA 1
ATOM 597 C C . GLU A 1 78 ? 5.940 -1.600 6.891 1.00 97.00 78 GLU A C 1
ATOM 599 O O . GLU A 1 78 ? 6.045 -1.046 7.990 1.00 97.00 78 GLU A O 1
ATOM 604 N N . GLY A 1 79 ? 5.791 -0.903 5.761 1.00 96.88 79 GLY A N 1
ATOM 605 C CA . GLY A 1 79 ? 5.685 0.552 5.717 1.00 96.88 79 GLY A CA 1
ATOM 606 C C . GLY A 1 79 ? 4.446 1.068 6.448 1.00 96.88 79 GLY A C 1
ATOM 607 O O . GLY A 1 79 ? 4.558 1.995 7.246 1.00 96.88 79 GLY A O 1
ATOM 608 N N . LEU A 1 80 ? 3.279 0.452 6.233 1.00 97.44 80 LEU A N 1
ATOM 609 C CA . LEU A 1 80 ? 2.037 0.815 6.921 1.00 97.44 80 LEU A CA 1
ATOM 610 C C . LEU A 1 80 ? 2.146 0.613 8.435 1.00 97.44 80 LEU A C 1
ATOM 612 O O . LEU A 1 80 ? 1.812 1.525 9.187 1.00 97.44 80 LEU A O 1
ATOM 616 N N . GLN A 1 81 ? 2.662 -0.535 8.885 1.00 97.31 81 GLN A N 1
ATOM 617 C CA . GLN A 1 81 ? 2.834 -0.833 10.312 1.00 97.31 81 GLN A CA 1
ATOM 618 C C . GLN A 1 81 ? 3.761 0.177 10.996 1.00 97.31 81 GLN A C 1
ATOM 620 O O . GLN A 1 81 ? 3.393 0.790 11.997 1.00 97.31 81 GLN A O 1
ATOM 625 N N . SER A 1 82 ? 4.949 0.403 10.428 1.00 96.62 82 SER A N 1
ATOM 626 C CA . SER A 1 82 ? 5.919 1.350 10.992 1.00 96.62 82 SER A CA 1
ATOM 627 C C . SER A 1 82 ? 5.410 2.794 10.975 1.00 96.62 82 SER A C 1
ATOM 629 O O . SER A 1 82 ? 5.610 3.530 11.942 1.00 96.62 82 SER A O 1
ATOM 631 N N . THR A 1 83 ? 4.696 3.191 9.919 1.00 96.25 83 THR A N 1
ATOM 632 C CA . THR A 1 83 ? 4.068 4.516 9.829 1.00 96.25 83 THR A CA 1
ATOM 633 C C . THR A 1 83 ? 2.973 4.683 10.879 1.00 96.25 83 THR A C 1
ATOM 635 O O . THR A 1 83 ? 2.895 5.734 11.511 1.00 96.25 83 THR A O 1
ATOM 638 N N . TYR A 1 84 ? 2.150 3.658 11.104 1.00 95.69 84 TYR A N 1
ATOM 639 C CA . TYR A 1 84 ? 1.084 3.710 12.101 1.00 95.69 84 TYR A CA 1
ATOM 640 C C . TYR A 1 84 ? 1.626 3.788 13.533 1.00 95.69 84 TYR A C 1
ATOM 642 O O . TYR A 1 84 ? 1.144 4.592 14.330 1.00 95.69 84 TYR A O 1
ATOM 650 N N . GLU A 1 85 ? 2.668 3.022 13.857 1.00 94.56 85 GLU A N 1
ATOM 651 C CA . GLU A 1 85 ? 3.318 3.121 15.167 1.00 94.56 85 GLU A CA 1
ATOM 652 C C . GLU A 1 85 ? 3.979 4.490 15.376 1.00 94.56 85 GLU A C 1
ATOM 654 O O . GLU A 1 85 ? 3.808 5.102 16.431 1.00 94.56 85 GLU A O 1
ATOM 659 N N . CYS A 1 86 ? 4.639 5.031 14.346 1.00 94.12 86 CYS A N 1
ATOM 660 C CA . CYS A 1 86 ? 5.165 6.397 14.368 1.00 94.12 86 CYS A CA 1
ATOM 661 C C . CYS A 1 86 ? 4.049 7.429 14.625 1.00 94.12 86 CYS A C 1
ATOM 663 O O . CYS A 1 86 ? 4.181 8.286 15.505 1.00 94.12 86 CYS A O 1
ATOM 665 N N . PHE A 1 87 ? 2.916 7.301 13.926 1.00 92.44 87 PHE A N 1
ATOM 666 C CA . PHE A 1 87 ? 1.741 8.154 14.115 1.00 92.44 87 PHE A CA 1
ATOM 667 C C . PHE A 1 87 ? 1.207 8.090 15.553 1.00 92.44 87 PHE A C 1
ATOM 669 O O . PHE A 1 87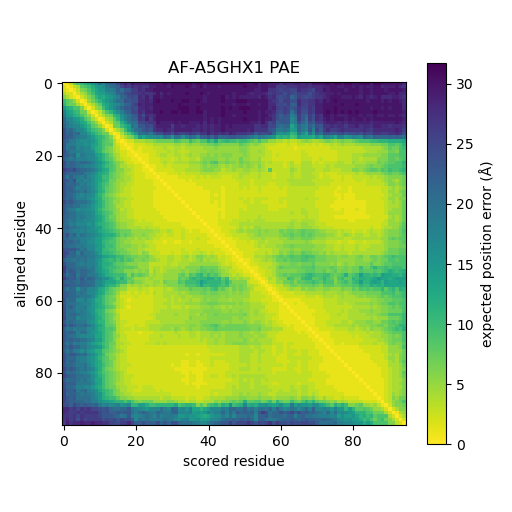 ? 0.973 9.134 16.154 1.00 92.44 87 PHE A O 1
ATOM 676 N N . LYS A 1 88 ? 1.098 6.893 16.144 1.00 90.38 88 LYS A N 1
ATOM 677 C CA . LYS A 1 88 ? 0.676 6.713 17.544 1.00 90.38 88 LYS A CA 1
ATOM 678 C C . LYS A 1 88 ? 1.633 7.326 18.563 1.00 90.38 88 LYS A C 1
ATOM 680 O O . LYS A 1 88 ? 1.183 7.806 19.597 1.00 90.38 88 LYS A O 1
ATOM 685 N N . SER A 1 89 ? 2.937 7.268 18.298 1.00 87.81 89 SER A N 1
ATOM 686 C CA . SER A 1 89 ? 3.961 7.845 19.180 1.00 87.81 89 SER A CA 1
ATOM 687 C C . SER A 1 89 ? 4.107 9.361 19.051 1.00 87.81 89 SER A C 1
ATOM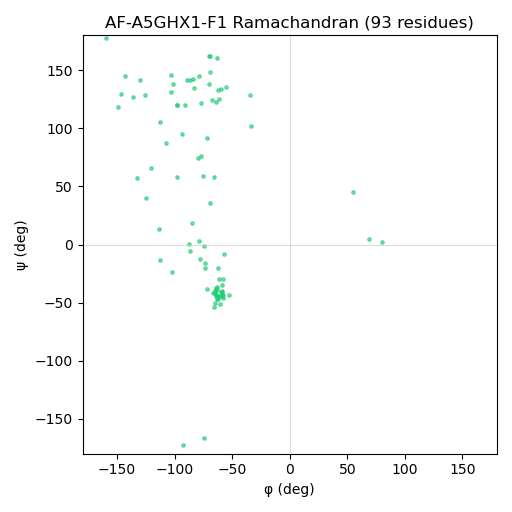 689 O O . SER A 1 89 ? 4.784 9.978 19.867 1.00 87.81 89 SER A O 1
ATOM 691 N N . SER A 1 90 ? 3.505 9.960 18.021 1.00 83.94 90 SER A N 1
ATOM 692 C CA . SER A 1 90 ? 3.576 11.399 17.786 1.00 83.94 90 SER A CA 1
ATOM 693 C C . SER A 1 90 ? 2.608 12.147 18.712 1.00 83.94 90 SER A C 1
ATOM 695 O O . SER A 1 90 ? 1.484 11.698 18.938 1.00 83.94 90 SER A O 1
ATOM 697 N N . ASP A 1 91 ? 2.990 13.349 19.160 1.00 64.81 91 ASP A N 1
ATOM 698 C CA . ASP A 1 91 ? 2.176 14.234 20.023 1.00 64.81 91 ASP A CA 1
ATOM 699 C C . ASP A 1 91 ? 0.793 14.603 19.442 1.00 64.81 91 ASP A C 1
ATOM 701 O O . ASP A 1 91 ? -0.037 15.207 20.120 1.00 64.81 91 ASP A O 1
ATOM 705 N N . ALA A 1 92 ? 0.523 14.247 18.183 1.00 63.22 92 ALA A N 1
ATOM 706 C CA . ALA A 1 92 ? -0.748 14.466 17.502 1.00 63.22 92 ALA A CA 1
ATOM 707 C C . ALA A 1 92 ? -1.940 13.728 18.147 1.00 63.22 92 ALA A C 1
ATOM 709 O O . ALA A 1 92 ? -3.075 14.129 17.904 1.00 63.22 92 ALA A O 1
ATOM 710 N N . ILE A 1 93 ? -1.701 12.681 18.951 1.00 62.16 93 ILE A N 1
ATOM 711 C CA . ILE A 1 93 ? -2.758 11.898 19.629 1.00 62.16 93 ILE A CA 1
ATOM 712 C C . ILE A 1 93 ? -2.729 12.069 21.161 1.00 62.16 93 ILE A C 1
ATOM 714 O O . ILE A 1 93 ? -3.691 11.723 21.836 1.00 62.16 93 ILE A O 1
ATOM 718 N N . GLN A 1 94 ? -1.662 12.627 21.742 1.00 55.16 94 GLN A N 1
ATOM 719 C CA . GLN A 1 94 ? -1.526 12.779 23.201 1.00 55.16 94 GLN A CA 1
ATOM 720 C C . GLN A 1 94 ? -2.200 14.046 23.776 1.00 55.16 94 GLN A C 1
ATOM 722 O O . GLN A 1 94 ? -1.874 14.453 24.891 1.00 55.16 94 GLN A O 1
ATOM 727 N N . ARG A 1 95 ? -3.128 14.677 23.042 1.00 49.59 95 ARG A N 1
ATOM 728 C CA . ARG A 1 95 ? -3.892 15.854 23.494 1.00 49.59 95 ARG A CA 1
ATOM 729 C C . ARG A 1 95 ? -5.358 15.535 23.731 1.00 49.59 95 ARG A C 1
ATOM 731 O O . ARG A 1 95 ? -5.955 14.880 22.851 1.00 49.59 95 ARG A O 1
#

Radius of gyration: 21.57 Å; Cα contacts (8 Å, |Δi|>4): 38; chains: 1; bounding box: 49×45×54 Å

Solvent-accessible surface area (backbone atoms only — not comparable to full-atom values): 6632 Å² total; per-residue (Å²): 136,79,81,94,78,75,84,88,58,102,68,82,70,60,85,78,82,73,60,86,66,76,64,71,80,77,54,74,64,58,50,50,53,51,50,36,60,66,71,63,57,89,76,84,89,82,84,70,80,88,56,84,80,74,81,93,76,89,79,64,78,30,64,74,42,45,75,71,72,52,72,72,85,71,50,72,67,61,48,49,47,54,50,50,54,52,52,68,73,34,76,88,66,80,115

pLDDT: mean 83.71, std 18.06, range [36.66, 97.56]

Nearest PDB structures (foldseek):
  1e7q-assembly1_A-2  TM=9.911E-01  e=9.003E-04  Escherichia coli
  1e6u-assembly1_A-2  TM=9.918E-01  e=1.033E-03  Escherichia coli
  7cxt-assembly1_B  TM=8.574E-01  e=3.560E-03  Campylobacter jejuni subsp. jejuni NCTC 11168 = ATCC 700819
  2q1w-assembly1_B  TM=7.966E-01  e=6.175E-01  Bordetella bronchiseptica

Foldseek 3Di:
DDPPPPPPDPPCPPPDDADDDQQDDDPPVVLVVLLCVLVVPPDDDDDDPVDDDDDRDDGDDRVVVVVVVDHDDADPNNVSNVVVVVVVPDCPPVD